Protein AF-A0A931QC12-F1 (afdb_monomer_lite)

Sequence (51 aa):
MADTAVIPVTSRKDWSGDQEVRWCPGCGDYSILTAVQLLMPELGVRRENTV

Structure (mmCIF, N/CA/C/O backbone):
data_AF-A0A931QC12-F1
#
_entry.id   AF-A0A931QC12-F1
#
loop_
_atom_site.group_PDB
_atom_site.id
_atom_site.type_symbol
_atom_site.label_atom_id
_atom_site.label_alt_id
_atom_site.label_comp_id
_atom_site.label_asym_id
_atom_site.label_entity_id
_atom_site.label_seq_id
_atom_site.pdbx_PDB_ins_code
_atom_site.Cartn_x
_atom_site.Cartn_y
_atom_site.Cartn_z
_atom_site.occupancy
_atom_site.B_iso_or_equiv
_atom_site.auth_seq_id
_atom_site.auth_comp_id
_atom_site.auth_asym_id
_atom_site.auth_atom_id
_atom_site.pdbx_PDB_model_num
ATOM 1 N N . MET A 1 1 ? -23.377 -14.544 10.320 1.00 47.16 1 MET A N 1
ATOM 2 C CA . MET A 1 1 ? -23.234 -13.336 11.157 1.00 47.16 1 MET A CA 1
ATOM 3 C C . MET A 1 1 ? -21.780 -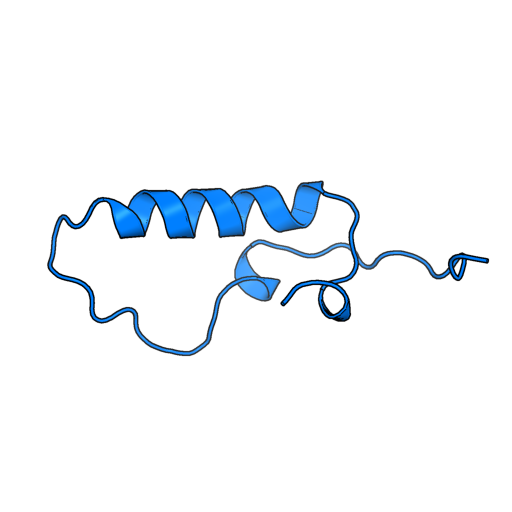12.919 11.076 1.00 47.16 1 MET A C 1
ATOM 5 O O . MET A 1 1 ? -20.946 -13.587 11.669 1.00 47.16 1 MET A O 1
ATOM 9 N N . ALA A 1 2 ? -21.461 -11.933 10.232 1.00 52.53 2 ALA A N 1
ATOM 10 C CA . ALA A 1 2 ? -20.122 -11.360 10.212 1.00 52.53 2 ALA A CA 1
ATOM 11 C C . ALA A 1 2 ? -19.947 -10.603 11.528 1.00 52.53 2 ALA A C 1
ATOM 13 O O . ALA A 1 2 ? -20.717 -9.694 11.836 1.00 52.53 2 A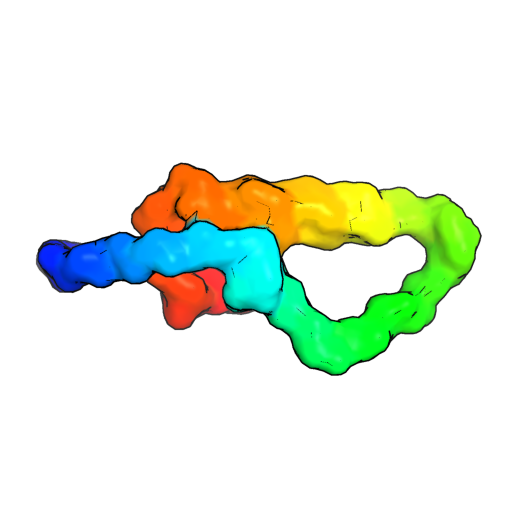LA A O 1
ATOM 14 N N . ASP A 1 3 ? -19.000 -11.088 12.317 1.00 62.25 3 ASP A N 1
ATOM 15 C CA . ASP A 1 3 ? -18.557 -10.516 13.574 1.00 62.25 3 ASP A CA 1
ATOM 16 C C . ASP A 1 3 ? -18.403 -8.995 13.438 1.00 62.25 3 ASP A C 1
ATOM 18 O O . ASP A 1 3 ? -17.582 -8.518 12.649 1.00 62.25 3 ASP A O 1
ATOM 22 N N . THR A 1 4 ? -19.222 -8.245 14.181 1.00 58.62 4 THR A N 1
ATOM 23 C CA . THR A 1 4 ? -19.256 -6.770 14.244 1.00 58.62 4 THR A CA 1
ATOM 24 C C . THR A 1 4 ? -18.025 -6.212 14.980 1.00 58.62 4 THR A C 1
ATOM 26 O O . THR A 1 4 ? -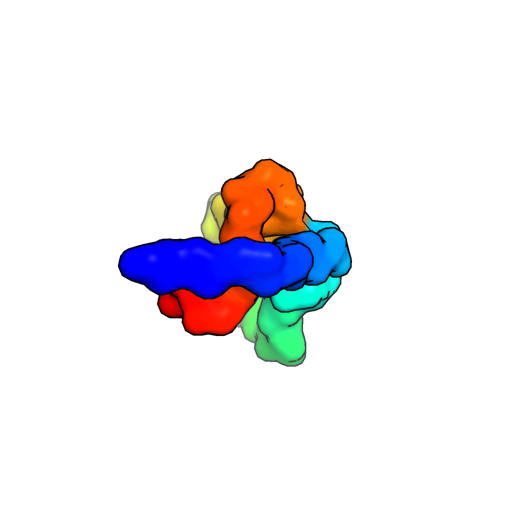18.074 -5.155 15.605 1.00 58.62 4 THR A O 1
ATOM 29 N N . ALA A 1 5 ? -16.906 -6.935 14.934 1.00 70.25 5 ALA A N 1
ATOM 30 C CA . ALA A 1 5 ? -15.634 -6.505 15.473 1.00 70.25 5 ALA A CA 1
ATOM 31 C C . ALA A 1 5 ? -15.113 -5.300 14.684 1.00 70.25 5 ALA A C 1
ATOM 33 O O . ALA A 1 5 ? -15.110 -5.290 13.449 1.00 70.25 5 ALA A O 1
ATOM 34 N N . VAL A 1 6 ? -14.667 -4.290 15.429 1.00 82.12 6 VAL A N 1
ATOM 35 C CA . VAL A 1 6 ? -14.054 -3.066 14.908 1.00 82.12 6 VAL A CA 1
ATOM 36 C C . VAL A 1 6 ? -12.921 -3.438 13.955 1.00 82.12 6 VAL A C 1
ATOM 38 O O . VAL A 1 6 ? -12.005 -4.171 14.325 1.00 82.12 6 VAL A O 1
ATOM 41 N N . ILE A 1 7 ? -12.987 -2.936 12.723 1.00 87.38 7 ILE A N 1
ATOM 42 C CA . ILE A 1 7 ? -11.937 -3.144 11.726 1.00 87.38 7 ILE A CA 1
ATOM 43 C C . ILE A 1 7 ? -10.782 -2.212 12.099 1.00 87.38 7 ILE A C 1
ATOM 45 O O . ILE A 1 7 ? -10.989 -0.995 12.152 1.00 87.38 7 ILE A O 1
ATOM 49 N N . PRO A 1 8 ? -9.589 -2.744 12.413 1.00 89.44 8 PRO A N 1
ATOM 50 C CA . PRO A 1 8 ? -8.461 -1.904 12.774 1.00 89.44 8 PRO A CA 1
ATOM 51 C C . PRO A 1 8 ? -8.062 -1.041 11.576 1.00 89.44 8 PRO A C 1
ATOM 53 O O . PRO A 1 8 ? -7.992 -1.522 10.444 1.00 89.44 8 PRO A O 1
ATOM 56 N N . VAL A 1 9 ? -7.774 0.236 11.832 1.00 92.44 9 VAL A N 1
ATOM 57 C CA . VAL A 1 9 ? -7.178 1.108 10.818 1.00 92.44 9 VAL A CA 1
ATOM 58 C C . VAL A 1 9 ? -5.779 0.581 10.527 1.00 92.44 9 VAL A C 1
ATOM 60 O O . VAL A 1 9 ? -4.951 0.474 11.430 1.00 92.44 9 VAL A O 1
ATOM 63 N N . THR A 1 10 ? -5.532 0.239 9.269 1.00 95.06 10 THR A N 1
ATOM 64 C CA . THR A 1 10 ? -4.228 -0.225 8.792 1.00 95.06 10 THR A CA 1
ATOM 65 C C . THR A 1 10 ? -3.588 0.836 7.906 1.00 95.06 10 THR A C 1
ATOM 67 O O . THR A 1 10 ? -4.232 1.780 7.455 1.00 95.06 10 THR A O 1
ATOM 70 N N . SER A 1 11 ? -2.293 0.696 7.673 1.00 95.88 11 SER A N 1
ATOM 71 C CA . SER A 1 11 ? -1.489 1.532 6.791 1.00 95.88 11 SER A CA 1
ATOM 72 C C . SER A 1 11 ? -0.843 0.671 5.713 1.00 95.88 11 SER A C 1
ATOM 74 O O . SER A 1 11 ? -0.757 -0.546 5.855 1.00 95.88 11 SER A O 1
ATOM 76 N N . ARG A 1 12 ? -0.291 1.292 4.662 1.00 95.62 12 ARG A N 1
ATOM 77 C CA . ARG A 1 12 ? 0.480 0.577 3.628 1.00 95.62 12 ARG A CA 1
ATOM 78 C C . ARG A 1 12 ? 1.512 -0.391 4.227 1.00 95.62 12 ARG A C 1
ATOM 80 O O . ARG A 1 12 ? 1.698 -1.484 3.708 1.00 95.62 12 ARG A O 1
ATOM 87 N N . LYS A 1 13 ? 2.176 0.004 5.320 1.00 94.69 13 LYS A N 1
ATOM 88 C CA . LYS A 1 13 ? 3.219 -0.799 5.973 1.00 94.69 13 LYS A CA 1
ATOM 89 C C . LYS A 1 13 ? 2.688 -2.137 6.494 1.00 94.69 13 LYS A C 1
ATOM 91 O O . LYS A 1 13 ? 3.415 -3.119 6.437 1.00 94.69 13 LYS A O 1
ATOM 96 N N . ASP A 1 14 ? 1.437 -2.182 6.942 1.00 94.94 14 ASP A N 1
ATOM 97 C CA . ASP A 1 14 ? 0.793 -3.397 7.457 1.00 94.94 14 ASP A CA 1
ATOM 98 C C . ASP A 1 14 ? 0.446 -4.400 6.341 1.00 94.94 14 ASP A C 1
ATOM 100 O O . ASP A 1 14 ? 0.174 -5.570 6.612 1.00 94.94 14 ASP A O 1
ATOM 104 N N . TRP A 1 15 ? 0.488 -3.946 5.083 1.00 95.00 15 TRP A N 1
ATOM 105 C CA . TRP A 1 15 ? 0.239 -4.731 3.871 1.00 95.00 15 TRP A CA 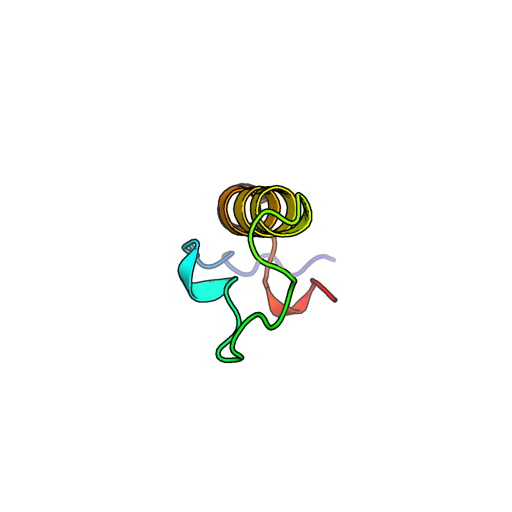1
ATOM 106 C C . TRP A 1 15 ? 1.510 -4.988 3.048 1.00 95.00 15 TRP A C 1
ATOM 108 O O . TRP A 1 15 ? 1.443 -5.573 1.966 1.00 95.00 15 TRP A O 1
ATOM 118 N N . SER A 1 16 ? 2.673 -4.575 3.555 1.00 94.06 16 SER A N 1
ATOM 119 C CA . SER A 1 16 ? 3.978 -4.869 2.964 1.00 94.06 16 SER A CA 1
ATOM 120 C C . SER A 1 16 ? 4.623 -6.076 3.643 1.00 94.06 16 SER A C 1
ATOM 122 O O . SER A 1 16 ? 4.599 -6.199 4.865 1.00 94.06 16 SER A O 1
ATOM 124 N N . GLY A 1 17 ? 5.237 -6.952 2.845 1.00 92.44 17 GLY A N 1
ATOM 125 C CA . GLY A 1 17 ? 6.054 -8.055 3.351 1.00 92.44 17 GLY A CA 1
ATOM 126 C C . GLY A 1 17 ? 7.419 -7.588 3.862 1.00 92.44 17 GLY A C 1
ATOM 127 O O . GLY A 1 17 ? 7.900 -6.514 3.506 1.00 92.44 17 GLY A O 1
ATOM 128 N N . ASP A 1 18 ? 8.050 -8.427 4.677 1.00 94.62 18 ASP A N 1
ATOM 129 C CA . ASP A 1 18 ? 9.423 -8.258 5.169 1.00 94.62 18 ASP A CA 1
ATOM 130 C C . ASP A 1 18 ? 10.485 -8.807 4.199 1.00 94.62 18 ASP A C 1
ATOM 132 O O . ASP A 1 18 ? 11.681 -8.581 4.380 1.00 94.62 18 ASP A O 1
ATOM 136 N N . GLN A 1 19 ? 10.047 -9.515 3.158 1.00 93.75 19 GLN A N 1
ATOM 137 C CA . GLN A 1 19 ? 10.912 -10.077 2.132 1.00 93.75 19 GLN A CA 1
ATOM 138 C C . GLN A 1 19 ? 11.302 -9.029 1.092 1.00 93.75 19 GLN A C 1
ATOM 140 O O . GLN A 1 19 ? 10.490 -8.219 0.640 1.00 93.75 19 GLN A O 1
ATOM 145 N N . GLU A 1 20 ? 12.554 -9.098 0.654 1.00 91.94 20 GLU A N 1
ATOM 146 C CA . GLU A 1 20 ? 13.041 -8.295 -0.459 1.00 91.94 20 GLU A CA 1
ATOM 147 C C . GLU A 1 20 ? 12.413 -8.756 -1.783 1.00 91.94 20 GLU A C 1
ATOM 149 O O . GLU A 1 20 ? 12.400 -9.944 -2.116 1.00 91.94 20 GLU A O 1
ATOM 154 N N . VAL A 1 21 ? 11.930 -7.799 -2.576 1.00 94.62 21 VAL A N 1
ATOM 155 C CA . VAL A 1 21 ? 11.363 -8.063 -3.902 1.00 94.62 21 VAL A CA 1
ATOM 156 C C . VAL A 1 21 ? 12.487 -8.223 -4.927 1.00 94.62 21 VAL A C 1
ATOM 158 O O . VAL A 1 21 ? 13.116 -7.249 -5.336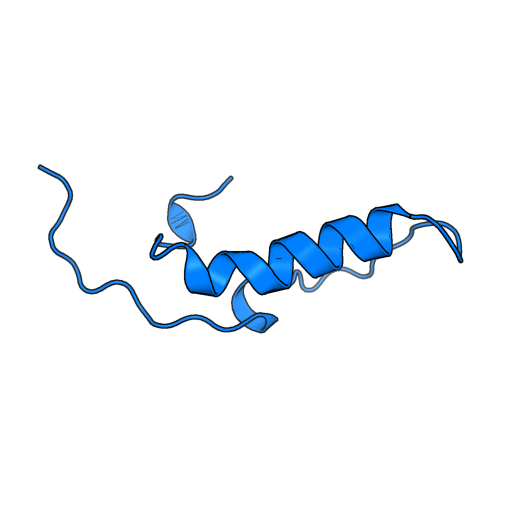 1.00 94.62 21 VAL A O 1
ATOM 161 N N . ARG A 1 22 ? 12.699 -9.459 -5.388 1.00 94.75 22 ARG A N 1
ATOM 162 C CA . ARG A 1 22 ? 13.793 -9.849 -6.301 1.00 94.75 22 ARG A CA 1
ATOM 163 C C . ARG A 1 22 ? 13.416 -9.826 -7.791 1.00 94.75 22 ARG A C 1
ATOM 165 O O . ARG A 1 22 ? 13.874 -10.671 -8.557 1.00 94.75 22 ARG A O 1
ATOM 172 N N . TRP A 1 23 ? 12.545 -8.909 -8.205 1.00 95.50 23 TRP A N 1
ATOM 173 C CA . TRP A 1 23 ? 12.171 -8.757 -9.617 1.00 95.50 23 TRP A CA 1
ATOM 174 C C . TRP A 1 23 ? 13.242 -8.001 -10.415 1.00 95.50 23 TRP A C 1
ATOM 176 O O . TRP A 1 23 ? 14.116 -7.340 -9.857 1.00 95.50 23 TRP A O 1
ATOM 186 N N . CYS A 1 24 ? 13.202 -8.112 -11.744 1.00 96.06 24 CYS A N 1
ATOM 187 C CA . CYS A 1 24 ? 14.132 -7.391 -12.612 1.00 96.06 24 CYS A CA 1
ATOM 188 C C . CYS A 1 24 ? 13.918 -5.869 -12.508 1.00 96.06 24 CYS A C 1
ATOM 190 O O . CYS A 1 24 ? 12.765 -5.428 -12.454 1.00 96.06 24 CYS A O 1
ATOM 192 N N . PRO A 1 25 ? 14.983 -5.044 -12.544 1.00 94.00 25 PRO A N 1
ATOM 193 C CA . PRO A 1 25 ? 14.842 -3.591 -12.509 1.00 94.00 25 PRO A CA 1
ATOM 194 C C . PRO A 1 25 ? 13.983 -3.109 -13.685 1.00 94.00 25 PRO A C 1
ATOM 196 O O . PRO A 1 25 ? 14.225 -3.477 -14.833 1.00 94.00 25 PRO A O 1
ATOM 199 N N . GLY A 1 26 ? 12.962 -2.302 -13.391 1.00 92.19 26 GLY A N 1
ATOM 200 C CA . GLY A 1 26 ? 11.995 -1.825 -14.386 1.00 92.19 26 GLY A CA 1
ATOM 201 C C . GLY A 1 26 ? 10.813 -2.765 -14.653 1.00 92.19 26 GLY A C 1
ATOM 202 O O . GLY A 1 26 ? 9.988 -2.446 -15.505 1.00 92.19 26 GLY A O 1
ATOM 203 N N . CYS A 1 27 ? 10.690 -3.891 -13.937 1.00 95.25 27 CYS A N 1
ATOM 204 C CA . CYS A 1 27 ? 9.503 -4.741 -14.032 1.00 95.25 27 CYS A CA 1
ATOM 205 C C . CYS A 1 27 ? 8.229 -3.967 -13.637 1.00 95.25 27 CYS A C 1
ATOM 207 O O . CYS A 1 27 ? 8.175 -3.342 -12.577 1.00 95.25 27 CYS A O 1
ATOM 209 N N . GLY A 1 28 ? 7.180 -4.036 -14.461 1.00 95.62 28 GLY A N 1
ATOM 210 C CA . GLY A 1 28 ? 5.897 -3.380 -14.178 1.00 95.62 28 GLY A CA 1
ATOM 211 C C . GLY A 1 28 ? 5.199 -3.901 -12.914 1.00 95.62 28 GLY A C 1
ATOM 212 O O . GLY A 1 28 ? 4.403 -3.181 -12.310 1.00 95.62 28 GLY A O 1
ATOM 213 N N . ASP A 1 29 ? 5.549 -5.105 -12.457 1.00 96.12 29 ASP A N 1
ATOM 214 C CA . ASP A 1 29 ? 4.983 -5.713 -11.251 1.00 96.12 29 ASP A CA 1
ATOM 215 C C . ASP A 1 29 ? 5.243 -4.868 -9.997 1.00 96.12 29 ASP A C 1
ATOM 217 O O . ASP A 1 29 ? 4.413 -4.843 -9.088 1.00 96.12 29 ASP A O 1
ATOM 221 N N . TYR A 1 30 ? 6.333 -4.089 -9.959 1.00 95.75 30 TYR A N 1
ATOM 222 C CA . TYR A 1 30 ? 6.590 -3.139 -8.869 1.00 95.75 30 TYR A CA 1
ATOM 223 C C . TYR A 1 30 ? 5.458 -2.116 -8.708 1.00 95.75 30 TYR A C 1
ATOM 225 O O . TYR A 1 30 ? 5.082 -1.765 -7.582 1.00 95.75 30 TYR A O 1
ATOM 233 N N . SER A 1 31 ? 4.899 -1.645 -9.826 1.00 96.19 31 SER A N 1
ATOM 234 C CA . SER A 1 31 ? 3.775 -0.708 -9.833 1.00 96.19 31 SER A CA 1
ATOM 235 C C . SER A 1 31 ? 2.489 -1.388 -9.376 1.00 96.19 31 SER A C 1
ATOM 237 O O . SER A 1 31 ? 1.749 -0.803 -8.589 1.00 96.19 31 SER A O 1
ATOM 239 N N . ILE A 1 32 ? 2.259 -2.634 -9.801 1.00 96.81 32 ILE A N 1
ATOM 240 C CA . ILE A 1 32 ? 1.091 -3.426 -9.389 1.00 96.81 32 ILE A CA 1
ATOM 241 C C . ILE A 1 32 ? 1.136 -3.690 -7.881 1.00 96.81 32 ILE A C 1
ATOM 243 O O . ILE A 1 32 ? 0.179 -3.378 -7.176 1.00 96.81 32 ILE A O 1
ATOM 247 N N . LEU A 1 33 ? 2.268 -4.176 -7.363 1.00 96.38 33 LEU A N 1
ATOM 248 C CA . LEU A 1 33 ? 2.465 -4.414 -5.933 1.00 96.38 33 LEU A CA 1
ATOM 249 C C . LEU A 1 33 ? 2.231 -3.138 -5.117 1.00 96.38 33 LEU A C 1
ATOM 251 O O . LEU A 1 33 ? 1.545 -3.160 -4.098 1.00 96.38 33 LEU A O 1
ATOM 255 N N . THR A 1 34 ? 2.771 -2.011 -5.586 1.00 95.50 34 THR A N 1
ATOM 256 C CA . THR A 1 34 ? 2.587 -0.714 -4.929 1.00 95.50 34 THR A CA 1
ATOM 257 C C . THR A 1 34 ? 1.124 -0.284 -4.903 1.00 95.50 34 THR A C 1
ATOM 259 O O . THR A 1 34 ? 0.653 0.164 -3.859 1.00 95.50 34 THR A O 1
ATOM 262 N N . ALA A 1 35 ? 0.404 -0.430 -6.016 1.00 97.62 35 ALA A N 1
ATOM 263 C CA . ALA A 1 35 ? -1.008 -0.074 -6.096 1.00 97.62 35 ALA A CA 1
ATOM 264 C C . ALA A 1 35 ? -1.860 -0.921 -5.140 1.00 97.62 35 ALA A C 1
ATOM 266 O O . ALA A 1 35 ? -2.669 -0.369 -4.397 1.00 97.62 35 ALA A O 1
ATOM 267 N N . VAL A 1 36 ? -1.623 -2.237 -5.092 1.00 96.62 36 VAL A N 1
ATOM 268 C CA . VAL A 1 36 ? -2.321 -3.136 -4.162 1.00 96.62 36 VAL A CA 1
ATOM 269 C C . VAL A 1 36 ? -2.062 -2.714 -2.715 1.00 96.62 36 VAL A C 1
ATOM 271 O O . VAL A 1 36 ? -3.010 -2.467 -1.978 1.00 96.62 36 VAL A O 1
ATOM 274 N N . GLN A 1 37 ? -0.799 -2.534 -2.315 1.00 96.00 37 GLN A N 1
ATOM 275 C CA . GLN A 1 37 ? -0.442 -2.137 -0.943 1.00 96.00 37 GLN A CA 1
ATOM 276 C C . GLN A 1 37 ? -1.051 -0.794 -0.508 1.00 96.00 37 GLN A C 1
ATOM 278 O O . GLN A 1 37 ? -1.306 -0.596 0.679 1.00 96.00 37 GLN A O 1
ATOM 283 N N . LEU A 1 38 ? -1.248 0.139 -1.445 1.00 96.56 38 LEU A N 1
ATOM 284 C CA . LEU A 1 38 ? -1.882 1.431 -1.174 1.00 96.56 38 LEU A CA 1
ATOM 285 C C . LEU A 1 38 ? -3.400 1.317 -1.021 1.00 96.56 38 LEU A C 1
ATOM 287 O O . LEU A 1 38 ? -3.962 2.013 -0.185 1.00 96.56 38 LEU A O 1
ATOM 291 N N . LEU A 1 39 ? -4.040 0.440 -1.795 1.00 96.38 39 LEU A N 1
ATOM 292 C CA . LEU A 1 39 ? -5.491 0.273 -1.788 1.00 96.38 39 LEU A CA 1
ATOM 293 C C . LEU A 1 39 ? -5.990 -0.520 -0.572 1.00 96.38 39 LEU A C 1
ATOM 295 O O . LEU A 1 39 ? -7.067 -0.234 -0.059 1.00 96.38 39 LEU A O 1
ATOM 299 N N . MET A 1 40 ? -5.230 -1.513 -0.096 1.00 95.88 40 MET A N 1
ATOM 300 C CA . MET A 1 40 ? -5.702 -2.428 0.956 1.00 95.88 40 MET A CA 1
ATOM 301 C C . MET A 1 40 ? -6.222 -1.744 2.241 1.00 95.88 40 MET A C 1
ATOM 303 O O . MET A 1 40 ? -7.270 -2.169 2.732 1.00 95.88 40 MET A O 1
ATOM 307 N N . PRO A 1 41 ? -5.583 -0.682 2.778 1.00 94.94 41 PRO A N 1
ATOM 308 C CA . PRO A 1 41 ? -6.115 0.076 3.914 1.00 94.94 41 PRO A CA 1
ATOM 309 C C . PRO A 1 41 ? -7.513 0.670 3.709 1.00 94.94 41 PRO A C 1
ATOM 311 O O . PRO A 1 41 ? -8.245 0.865 4.678 1.00 94.94 41 PRO A O 1
ATOM 314 N N . GLU A 1 42 ? -7.887 0.966 2.465 1.00 94.31 42 GLU A N 1
ATOM 315 C CA . GLU A 1 42 ? -9.130 1.662 2.123 1.00 94.31 42 GLU A CA 1
ATOM 316 C C . GLU A 1 42 ? -10.320 0.706 1.967 1.00 94.31 42 GLU A C 1
ATOM 318 O O . GLU A 1 42 ? -11.472 1.130 2.029 1.00 94.31 42 GLU A O 1
ATOM 323 N N . LEU A 1 43 ? -10.064 -0.595 1.803 1.00 92.94 43 LEU A N 1
ATOM 324 C CA . LEU A 1 43 ? -11.105 -1.588 1.525 1.00 92.94 43 LEU A CA 1
ATOM 325 C C . LEU A 1 43 ? -11.981 -1.930 2.738 1.00 92.94 43 LEU A C 1
ATOM 327 O O . LEU A 1 43 ? -12.997 -2.603 2.580 1.00 92.94 43 LEU A O 1
ATOM 331 N N . GLY A 1 44 ? -11.600 -1.501 3.946 1.00 88.75 44 GLY A N 1
ATOM 332 C CA . GLY A 1 44 ? -12.363 -1.793 5.160 1.00 88.75 44 GLY A CA 1
ATOM 333 C C . GLY A 1 44 ? -12.473 -3.294 5.434 1.00 88.75 44 GLY A C 1
ATOM 334 O O . GLY A 1 44 ? -13.517 -3.769 5.868 1.00 88.75 44 GLY A O 1
ATOM 335 N N . VAL A 1 45 ? -11.412 -4.054 5.153 1.00 90.62 45 VAL A N 1
ATOM 336 C CA . VAL A 1 45 ? -11.335 -5.498 5.411 1.00 90.62 45 VAL A CA 1
ATOM 337 C C . VAL A 1 45 ? -10.267 -5.796 6.454 1.00 90.62 45 VAL A C 1
ATOM 339 O O . VAL A 1 45 ? -9.264 -5.091 6.562 1.00 90.62 45 VAL A O 1
ATOM 342 N N . ARG A 1 46 ? -10.468 -6.863 7.230 1.00 91.31 46 ARG A N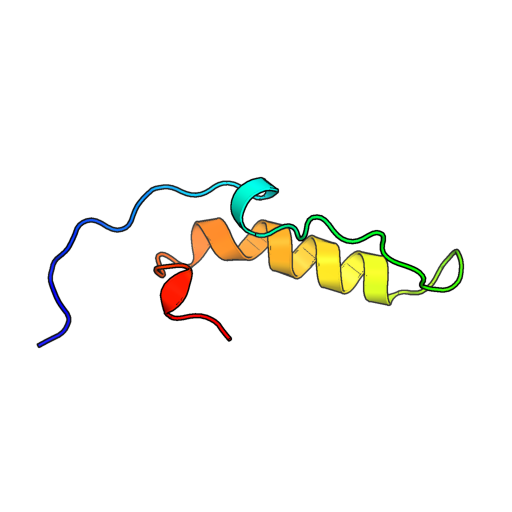 1
ATOM 343 C CA . ARG A 1 46 ? -9.439 -7.349 8.154 1.00 91.31 46 ARG A CA 1
ATOM 344 C C . ARG A 1 46 ? -8.356 -8.106 7.390 1.00 91.31 46 ARG A C 1
ATOM 346 O O . ARG A 1 46 ? -8.667 -8.870 6.479 1.00 91.31 46 ARG A O 1
ATOM 353 N N . ARG A 1 47 ? -7.094 -7.909 7.777 1.00 91.81 47 ARG A N 1
ATOM 354 C CA . ARG A 1 47 ? -5.924 -8.459 7.076 1.00 91.81 47 ARG A CA 1
ATOM 355 C C . ARG A 1 47 ? -5.913 -9.982 7.047 1.00 91.81 47 ARG A C 1
ATOM 357 O O . ARG A 1 47 ? -5.571 -10.562 6.028 1.00 91.81 47 ARG A O 1
ATOM 364 N N . GLU A 1 48 ? -6.333 -10.617 8.134 1.00 92.19 48 GLU A N 1
ATOM 365 C CA . GLU A 1 48 ? -6.423 -12.073 8.263 1.00 92.19 48 GLU A CA 1
ATOM 366 C C . GLU A 1 48 ? -7.486 -12.722 7.361 1.00 92.19 48 GLU A C 1
ATOM 368 O O . GLU A 1 48 ? -7.502 -13.942 7.228 1.00 92.19 48 GLU A O 1
ATOM 373 N N . ASN A 1 49 ? -8.350 -11.925 6.723 1.00 92.19 49 ASN A N 1
ATOM 374 C CA . ASN A 1 49 ? -9.323 -12.405 5.740 1.00 92.19 49 ASN A CA 1
ATOM 375 C C . ASN A 1 49 ? -8.804 -12.317 4.289 1.00 92.19 49 ASN A C 1
ATOM 377 O O . ASN A 1 49 ? -9.545 -12.652 3.365 1.00 92.19 49 ASN A O 1
ATOM 381 N N . THR A 1 50 ? -7.567 -11.857 4.080 1.00 88.94 50 THR A N 1
ATOM 382 C CA . THR A 1 50 ? -6.909 -11.748 2.768 1.00 88.94 50 THR A CA 1
ATOM 383 C C . THR A 1 50 ? -5.839 -12.837 2.634 1.00 88.94 50 THR A C 1
ATOM 385 O O . THR A 1 50 ? -5.100 -13.082 3.588 1.00 88.94 50 THR A O 1
ATOM 388 N N . VAL A 1 51 ? -5.768 -13.490 1.465 1.00 84.75 51 VAL A N 1
ATOM 389 C CA . VAL A 1 51 ? -4.864 -14.624 1.167 1.00 84.75 51 VAL A CA 1
ATOM 390 C C . VAL A 1 51 ? -3.585 -14.219 0.449 1.00 84.75 51 VAL A C 1
ATOM 392 O O . VAL A 1 51 ? -3.628 -13.229 -0.316 1.00 84.75 51 VAL A O 1
#

pLDDT: mean 90.13, std 11.25, range [47.16, 97.62]

Foldseek 3Di:
DPPPDQADQDALVVVDDPDDDPDDPPDCVVVVSSVCSHCVSVPSDHPVVPD

Radius of gyration: 13.56 Å; chains: 1; bounding box: 38×16×30 Å

Secondary structure (DSSP, 8-state):
----PPPPP--GGGGS-SS---PPTT-THHHHHHHHHHHGGGG---GGG--